Protein AF-A0A2N7BE32-F1 (afdb_monomer_lite)

Foldseek 3Di:
DDDPLVLLVLCQVVLVVLLVVLLVLLLVLCVVVVVCQPCQQNVFWDKDFDRDPHTDIDIDTDDDCCVVVVQKQACVVHFDDLVVQLVSCVSVDLVPDPDQPDDDPPDDDDRSVSSSRVSVVVRVVCVVVRIDRDDRPDDSCVVSVVVSVVSSCVRSVVSSVVVVVVVVVVVVVVVD

Structure (mmCIF, N/CA/C/O backbone):
data_AF-A0A2N7BE32-F1
#
_entry.id   AF-A0A2N7BE32-F1
#
loop_
_atom_site.group_PDB
_atom_site.id
_atom_site.type_symbol
_atom_site.label_atom_id
_atom_site.label_alt_id
_atom_site.label_comp_id
_atom_site.label_asym_id
_atom_site.label_entity_id
_atom_site.label_seq_id
_atom_site.pdbx_PDB_ins_code
_atom_site.Cartn_x
_atom_site.Cartn_y
_atom_site.Cartn_z
_atom_site.occupancy
_atom_site.B_iso_or_equiv
_atom_site.auth_seq_id
_atom_site.auth_comp_id
_atom_site.auth_asym_id
_atom_site.auth_atom_id
_atom_site.pdbx_PDB_model_num
ATOM 1 N N . MET A 1 1 ? 18.224 -6.413 -37.418 1.00 56.12 1 MET A N 1
ATOM 2 C CA . MET A 1 1 ? 17.079 -5.907 -36.622 1.00 56.12 1 MET A CA 1
ATOM 3 C C . MET A 1 1 ? 16.711 -6.933 -35.566 1.00 56.12 1 MET A C 1
ATOM 5 O O . MET A 1 1 ? 16.344 -8.044 -35.929 1.00 56.12 1 MET A O 1
ATOM 9 N N . ALA A 1 2 ? 16.857 -6.585 -34.286 1.00 64.94 2 ALA A N 1
ATOM 10 C CA . ALA A 1 2 ? 16.426 -7.442 -33.183 1.00 64.94 2 ALA A CA 1
ATOM 11 C C . ALA A 1 2 ? 14.900 -7.629 -33.206 1.00 64.94 2 ALA A C 1
ATOM 13 O O . ALA A 1 2 ? 14.166 -6.679 -33.488 1.00 64.94 2 ALA A O 1
ATOM 14 N N . ASP A 1 3 ? 14.440 -8.846 -32.918 1.00 79.94 3 ASP A N 1
ATOM 15 C CA . ASP A 1 3 ? 13.019 -9.166 -32.796 1.00 79.94 3 ASP A CA 1
ATOM 16 C C . ASP A 1 3 ? 12.414 -8.381 -31.610 1.00 79.94 3 ASP A C 1
ATOM 18 O O . ASP A 1 3 ? 12.945 -8.457 -30.494 1.00 79.94 3 ASP A O 1
ATOM 22 N N . PRO A 1 4 ? 11.323 -7.613 -31.813 1.00 77.31 4 PRO A N 1
ATOM 23 C CA . PRO A 1 4 ? 10.617 -6.917 -30.739 1.00 77.31 4 PRO A CA 1
ATOM 24 C C . PRO A 1 4 ? 10.294 -7.806 -29.531 1.00 77.31 4 PRO A C 1
ATOM 26 O O . PRO A 1 4 ? 10.328 -7.322 -28.398 1.00 77.31 4 PRO A O 1
ATOM 29 N N . GLN A 1 5 ? 10.042 -9.103 -29.740 1.00 80.75 5 GLN A N 1
ATOM 30 C CA . GLN A 1 5 ? 9.778 -10.027 -28.636 1.00 80.75 5 GLN A CA 1
ATOM 31 C C . GLN A 1 5 ? 11.006 -10.270 -27.752 1.00 80.75 5 GLN A C 1
ATOM 33 O O . GLN A 1 5 ? 10.869 -10.371 -26.533 1.00 80.75 5 GLN A O 1
ATOM 38 N N . THR A 1 6 ? 12.212 -10.283 -28.323 1.00 83.56 6 THR A N 1
ATOM 39 C CA . THR A 1 6 ? 13.459 -10.418 -27.555 1.00 83.56 6 THR A CA 1
ATOM 40 C C . THR A 1 6 ? 13.679 -9.213 -26.641 1.00 83.56 6 THR A C 1
ATOM 42 O O . THR A 1 6 ? 14.073 -9.370 -25.487 1.00 83.56 6 THR A O 1
ATOM 45 N N . ILE A 1 7 ? 13.359 -8.003 -27.114 1.00 83.62 7 ILE A N 1
ATOM 46 C CA . ILE A 1 7 ? 13.471 -6.782 -26.301 1.00 83.62 7 ILE A CA 1
ATOM 47 C C . ILE A 1 7 ? 12.495 -6.822 -25.121 1.00 83.62 7 ILE A C 1
ATOM 49 O O . ILE A 1 7 ? 12.862 -6.476 -23.998 1.00 83.62 7 ILE A O 1
ATOM 53 N N . ILE A 1 8 ? 11.261 -7.270 -25.356 1.00 85.94 8 ILE A N 1
ATOM 54 C CA . ILE A 1 8 ? 10.246 -7.402 -24.305 1.00 85.94 8 ILE A CA 1
ATOM 55 C C . ILE A 1 8 ? 10.693 -8.407 -23.234 1.00 85.94 8 ILE A C 1
ATOM 57 O O . ILE A 1 8 ? 10.610 -8.101 -22.042 1.00 85.94 8 ILE A O 1
ATOM 61 N N . GLN A 1 9 ? 11.218 -9.565 -23.643 1.00 85.81 9 GLN A N 1
ATOM 62 C CA . GLN A 1 9 ? 11.700 -10.601 -22.722 1.00 85.81 9 GLN A CA 1
ATOM 63 C C . GLN A 1 9 ? 12.865 -10.117 -21.847 1.00 85.81 9 GLN A C 1
ATOM 65 O O . GLN A 1 9 ? 12.895 -10.395 -20.652 1.00 85.81 9 GLN A O 1
ATOM 70 N N . GLU A 1 10 ? 13.789 -9.336 -22.401 1.00 87.00 10 GLU A N 1
ATOM 71 C CA . GLU A 1 10 ? 14.932 -8.772 -21.667 1.00 87.00 10 GLU A CA 1
ATOM 72 C C . GLU A 1 10 ? 14.548 -7.645 -20.693 1.00 87.00 10 GLU A C 1
ATOM 74 O O . GLU A 1 10 ? 15.199 -7.433 -19.665 1.00 87.00 10 GLU A O 1
ATOM 79 N N . LEU A 1 11 ? 13.482 -6.898 -20.993 1.00 89.00 11 LEU A N 1
ATOM 80 C CA . LEU A 1 11 ? 12.982 -5.833 -20.118 1.00 89.00 11 LEU A CA 1
ATOM 81 C C . LEU A 1 11 ? 12.074 -6.361 -18.999 1.00 89.00 11 LEU A C 1
ATOM 83 O O . LEU A 1 11 ? 11.949 -5.705 -17.959 1.00 89.00 11 LEU A O 1
ATOM 87 N N . GLN A 1 12 ? 11.480 -7.543 -19.172 1.00 90.62 12 GLN A N 1
ATOM 88 C CA . GLN A 1 12 ? 10.562 -8.151 -18.210 1.00 90.62 12 GLN A CA 1
ATOM 89 C C . GLN A 1 12 ? 11.157 -8.303 -16.791 1.00 90.62 12 GLN A C 1
ATOM 91 O O . GLN A 1 12 ? 10.507 -7.840 -15.850 1.00 90.62 12 GLN A O 1
ATOM 96 N N . PRO A 1 13 ? 12.391 -8.813 -16.588 1.00 91.50 13 PRO A N 1
ATOM 97 C CA . PRO A 1 13 ? 13.001 -8.894 -15.255 1.00 91.50 13 PRO A CA 1
ATOM 98 C C . PRO A 1 13 ? 13.178 -7.525 -14.588 1.00 91.50 13 PRO A C 1
ATOM 100 O O . PRO A 1 13 ? 13.022 -7.378 -13.376 1.00 91.50 13 PRO A O 1
ATOM 103 N N . SER A 1 14 ? 13.481 -6.490 -15.383 1.00 91.19 14 SER A N 1
ATOM 104 C CA . SER A 1 14 ? 13.615 -5.129 -14.857 1.00 91.19 14 SER A CA 1
ATOM 105 C C . SER A 1 14 ? 12.280 -4.610 -14.337 1.00 91.19 14 SER A C 1
ATOM 107 O O . SER A 1 14 ? 12.252 -4.003 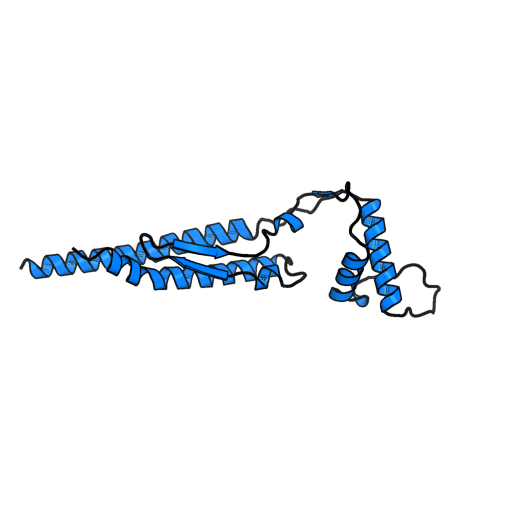-13.264 1.00 91.19 14 SER A O 1
ATOM 109 N N . LEU A 1 15 ? 11.194 -4.852 -15.081 1.00 91.44 15 LEU A N 1
ATOM 110 C CA . LEU A 1 15 ? 9.842 -4.495 -14.664 1.00 91.44 15 LEU A CA 1
ATOM 111 C C . LEU A 1 15 ? 9.418 -5.270 -13.412 1.00 91.44 15 LEU A C 1
ATOM 113 O O . LEU A 1 15 ? 8.883 -4.662 -12.488 1.00 91.44 15 LEU A O 1
ATOM 117 N N . GLU A 1 16 ? 9.699 -6.569 -13.344 1.00 93.38 16 GLU A N 1
ATOM 118 C CA . GLU A 1 16 ? 9.381 -7.393 -12.176 1.00 93.38 16 GLU A CA 1
ATOM 119 C C . GLU A 1 16 ? 10.014 -6.842 -10.894 1.00 93.38 16 GLU A C 1
ATOM 121 O O . GLU A 1 16 ? 9.316 -6.609 -9.905 1.00 93.38 16 GLU A O 1
ATOM 126 N N . GLU A 1 17 ? 11.311 -6.530 -10.926 1.00 93.12 17 GLU A N 1
ATOM 127 C CA . GLU A 1 17 ? 12.004 -5.953 -9.772 1.00 93.12 17 GLU A CA 1
ATOM 128 C C . GLU A 1 17 ? 11.392 -4.603 -9.360 1.00 93.12 17 GLU A C 1
ATOM 130 O O . GLU A 1 17 ? 11.230 -4.324 -8.172 1.00 93.12 17 GLU A O 1
ATOM 135 N N . ILE A 1 18 ? 10.990 -3.770 -10.330 1.00 93.56 18 ILE A N 1
ATOM 136 C CA . ILE A 1 18 ? 10.315 -2.492 -10.060 1.00 93.56 18 ILE A CA 1
ATOM 137 C C . ILE A 1 18 ? 8.976 -2.714 -9.348 1.00 93.56 18 ILE A C 1
ATOM 139 O O . ILE A 1 18 ? 8.667 -1.981 -8.407 1.00 93.56 18 ILE A O 1
ATOM 143 N N . LEU A 1 19 ? 8.171 -3.684 -9.790 1.00 94.00 19 LEU A N 1
ATOM 144 C CA . LEU A 1 19 ? 6.864 -3.977 -9.193 1.00 94.00 19 LEU A CA 1
ATOM 145 C C . LEU A 1 19 ? 7.011 -4.515 -7.766 1.00 94.00 19 LEU A C 1
ATOM 147 O O . LEU A 1 19 ? 6.293 -4.075 -6.864 1.00 94.00 19 LEU A O 1
ATOM 151 N N . GLN A 1 20 ? 7.984 -5.395 -7.528 1.00 94.50 20 GLN A N 1
ATOM 152 C CA . GLN A 1 20 ? 8.294 -5.900 -6.189 1.00 94.50 20 GLN A CA 1
ATOM 153 C C . GLN A 1 20 ? 8.744 -4.769 -5.250 1.00 94.50 20 GLN A C 1
ATOM 155 O O . GLN A 1 20 ? 8.237 -4.631 -4.130 1.00 94.50 20 GLN A O 1
ATOM 160 N N . ASP A 1 21 ? 9.636 -3.900 -5.726 1.00 93.62 21 ASP A N 1
ATOM 161 C CA . ASP A 1 21 ? 10.074 -2.709 -5.000 1.00 93.62 21 ASP A CA 1
ATOM 162 C C . ASP A 1 21 ? 8.919 -1.746 -4.712 1.00 93.62 21 ASP A C 1
ATOM 164 O O . ASP A 1 21 ? 8.852 -1.159 -3.628 1.00 93.62 21 ASP A O 1
ATOM 168 N N . ALA A 1 22 ? 8.003 -1.583 -5.667 1.00 93.56 22 ALA A N 1
ATOM 169 C CA . ALA A 1 22 ? 6.822 -0.748 -5.519 1.00 93.56 22 ALA A CA 1
ATOM 170 C C . ALA A 1 22 ? 5.906 -1.277 -4.417 1.00 93.56 22 ALA A C 1
ATOM 172 O O . ALA A 1 22 ? 5.492 -0.508 -3.552 1.00 93.56 22 ALA A O 1
ATOM 173 N N . ILE A 1 23 ? 5.632 -2.585 -4.406 1.00 93.88 23 ILE A N 1
ATOM 174 C CA . ILE A 1 23 ? 4.842 -3.231 -3.353 1.00 93.88 23 ILE A CA 1
ATOM 175 C C . ILE A 1 23 ? 5.495 -3.015 -1.989 1.00 93.88 23 ILE A C 1
ATOM 177 O O . ILE A 1 23 ? 4.809 -2.643 -1.035 1.00 93.88 23 ILE A O 1
ATOM 181 N N . ARG A 1 24 ? 6.818 -3.183 -1.882 1.00 93.31 24 ARG A N 1
ATOM 182 C CA . ARG A 1 24 ? 7.545 -2.916 -0.635 1.00 93.31 24 ARG A CA 1
ATOM 183 C C . ARG A 1 24 ? 7.389 -1.458 -0.196 1.00 93.31 24 ARG A C 1
ATOM 185 O O . ARG A 1 24 ? 7.015 -1.207 0.948 1.00 93.31 24 ARG A O 1
ATOM 192 N N . ASP A 1 25 ? 7.600 -0.507 -1.106 1.00 91.56 25 ASP A N 1
ATOM 193 C CA . ASP A 1 25 ? 7.450 0.929 -0.837 1.00 91.56 25 ASP A CA 1
ATOM 194 C C . ASP A 1 25 ? 5.999 1.283 -0.426 1.00 91.56 25 ASP A C 1
ATOM 196 O O . ASP A 1 25 ? 5.793 2.114 0.464 1.00 91.56 25 ASP A O 1
ATOM 200 N N . PHE A 1 26 ? 4.981 0.643 -1.017 1.00 89.94 26 PHE A N 1
ATOM 201 C CA . PHE A 1 26 ? 3.577 0.812 -0.626 1.00 89.94 26 PHE A CA 1
ATOM 202 C C . PHE A 1 26 ? 3.299 0.276 0.782 1.00 89.94 26 PHE A C 1
ATOM 204 O O . PHE A 1 26 ? 2.708 0.992 1.595 1.00 89.94 26 PHE A O 1
ATOM 211 N N . LYS A 1 27 ? 3.765 -0.938 1.105 1.00 89.62 27 LYS A N 1
ATOM 212 C CA . LYS A 1 27 ? 3.607 -1.535 2.442 1.00 89.62 27 LYS A CA 1
ATOM 213 C C . LYS A 1 27 ? 4.276 -0.677 3.518 1.00 89.62 27 LYS A C 1
ATOM 215 O O . LYS A 1 27 ? 3.630 -0.330 4.506 1.00 89.62 27 LYS A O 1
ATOM 220 N N . SER A 1 28 ? 5.513 -0.231 3.289 1.00 89.75 28 SER A N 1
ATOM 221 C CA . SER A 1 28 ? 6.222 0.650 4.225 1.00 89.75 28 SER A CA 1
ATOM 222 C C . SER A 1 28 ? 5.536 2.011 4.390 1.00 89.75 28 SER A C 1
ATOM 224 O O . SER A 1 28 ? 5.469 2.541 5.499 1.00 89.75 28 SER A O 1
ATOM 226 N N . ALA A 1 29 ? 4.979 2.584 3.317 1.00 86.44 29 ALA A N 1
ATOM 227 C CA . ALA A 1 29 ? 4.233 3.840 3.399 1.00 86.44 29 ALA A CA 1
ATOM 228 C C . ALA A 1 29 ? 2.932 3.698 4.212 1.00 86.44 29 ALA A C 1
ATOM 230 O O . ALA A 1 29 ? 2.584 4.607 4.970 1.00 86.44 29 ALA A O 1
ATOM 231 N N . LEU A 1 30 ? 2.229 2.567 4.090 1.00 83.12 30 LEU A N 1
ATOM 232 C CA . LEU A 1 30 ? 1.042 2.264 4.896 1.00 83.12 30 LEU A CA 1
ATOM 233 C C . LEU A 1 30 ? 1.381 2.140 6.386 1.00 83.12 30 LEU A C 1
ATOM 235 O O . LEU A 1 30 ? 0.676 2.708 7.226 1.00 83.12 30 LEU A O 1
ATOM 239 N N . GLU A 1 31 ? 2.469 1.442 6.711 1.00 83.81 31 GLU A N 1
ATOM 240 C CA . GLU A 1 31 ? 2.955 1.268 8.083 1.00 83.81 31 GLU A CA 1
ATOM 241 C C . GLU A 1 31 ? 3.378 2.602 8.704 1.00 83.81 31 GLU A C 1
ATOM 243 O O . GLU A 1 31 ? 2.886 2.967 9.773 1.00 83.81 31 GLU A O 1
ATOM 248 N N . ALA A 1 32 ? 4.177 3.401 7.991 1.00 83.38 32 ALA A N 1
ATOM 249 C CA . ALA A 1 32 ? 4.630 4.713 8.457 1.00 83.38 32 ALA A CA 1
ATOM 250 C C . ALA A 1 32 ? 3.475 5.697 8.725 1.00 83.38 32 ALA A C 1
ATOM 252 O O . ALA A 1 32 ? 3.593 6.613 9.541 1.00 83.38 32 ALA A O 1
ATOM 253 N N . LYS A 1 33 ? 2.338 5.528 8.038 1.00 78.06 33 LYS A N 1
ATOM 254 C CA . LYS A 1 33 ? 1.132 6.348 8.232 1.00 78.06 33 LYS A CA 1
ATOM 255 C C . LYS A 1 33 ? 0.163 5.769 9.267 1.00 78.06 33 LYS A C 1
ATOM 257 O O . LYS A 1 33 ? -0.833 6.428 9.574 1.00 78.06 33 LYS A O 1
ATOM 262 N N . GLY A 1 34 ? 0.447 4.589 9.823 1.00 73.19 34 GLY A N 1
ATOM 263 C CA . GLY A 1 34 ? -0.425 3.907 10.780 1.00 73.19 34 GLY A CA 1
ATOM 264 C C . GLY A 1 34 ? -1.753 3.464 10.161 1.00 73.19 34 GLY A C 1
ATOM 265 O O . GLY A 1 34 ? -2.780 3.457 10.836 1.00 73.19 34 GLY A O 1
ATOM 266 N N . LEU A 1 35 ? -1.758 3.144 8.863 1.00 73.19 35 LEU A N 1
ATOM 267 C CA . LEU A 1 35 ? -2.953 2.701 8.133 1.00 73.19 35 LEU A CA 1
ATOM 268 C C . LEU A 1 35 ? -3.166 1.177 8.209 1.00 73.19 35 LEU A C 1
ATOM 270 O O . LEU A 1 35 ? -4.150 0.654 7.681 1.00 73.19 35 LEU A O 1
ATOM 274 N N . VAL A 1 36 ? -2.288 0.469 8.921 1.00 70.81 36 VAL A N 1
ATOM 275 C CA . VAL A 1 36 ? -2.333 -0.982 9.134 1.00 70.81 36 VAL A CA 1
ATOM 276 C C . VAL A 1 36 ? -3.139 -1.287 10.396 1.00 70.81 36 VAL A C 1
ATOM 278 O O . VAL A 1 36 ? -2.589 -1.516 11.464 1.00 70.81 36 VAL A O 1
ATOM 281 N N . LEU A 1 37 ? -4.469 -1.232 10.278 1.00 65.00 37 LEU A N 1
ATOM 282 C CA . LEU A 1 37 ? -5.358 -1.650 11.369 1.00 65.00 37 LEU A CA 1
ATOM 283 C C . LEU A 1 37 ? -5.565 -3.170 11.342 1.00 65.00 37 LEU A C 1
ATOM 285 O O . LEU A 1 37 ? -5.245 -3.853 12.297 1.00 65.00 37 LEU A O 1
ATOM 289 N N . THR A 1 38 ? -6.069 -3.702 10.227 1.00 67.94 38 THR A N 1
ATOM 290 C CA . THR A 1 38 ? -6.437 -5.121 10.081 1.00 67.94 38 THR A CA 1
ATOM 291 C C . THR A 1 38 ? -5.398 -5.958 9.334 1.00 67.94 38 THR A C 1
ATOM 293 O O . THR A 1 38 ? -5.626 -7.142 9.129 1.00 67.94 38 THR A O 1
ATOM 296 N N . GLY A 1 39 ? -4.321 -5.359 8.818 1.00 70.75 39 GLY A N 1
ATOM 297 C CA . GLY A 1 39 ? -3.372 -6.039 7.920 1.00 70.75 39 GLY A CA 1
ATOM 298 C C . GLY A 1 39 ? -3.895 -6.275 6.498 1.00 70.75 39 GLY A C 1
ATOM 299 O O . GLY A 1 39 ? -3.121 -6.137 5.562 1.00 70.75 39 GLY A O 1
ATOM 300 N N . LYS A 1 40 ? -5.209 -6.478 6.311 1.00 74.88 40 LYS A N 1
ATOM 301 C CA . LYS A 1 40 ? -5.844 -6.827 5.020 1.00 74.88 40 LYS A CA 1
ATOM 302 C C . LYS A 1 40 ? -5.317 -6.047 3.810 1.00 74.88 40 LYS A C 1
ATOM 304 O O . LYS A 1 40 ? -4.846 -6.654 2.865 1.00 74.88 40 LYS A O 1
ATOM 309 N N . LEU A 1 41 ? -5.308 -4.712 3.866 1.00 79.62 41 LEU A N 1
ATOM 310 C CA . LEU A 1 41 ? -4.792 -3.892 2.760 1.00 79.62 41 LEU A CA 1
ATOM 311 C C . LEU A 1 41 ? -3.288 -4.091 2.511 1.00 79.62 41 LEU A C 1
ATOM 313 O O . LEU A 1 41 ? -2.842 -4.116 1.375 1.00 79.62 41 LEU A O 1
ATOM 317 N N . ARG A 1 42 ? -2.484 -4.205 3.572 1.00 82.81 42 ARG A N 1
ATOM 318 C CA . ARG A 1 42 ? -1.037 -4.431 3.445 1.00 82.81 42 ARG A CA 1
ATOM 319 C C . ARG A 1 42 ? -0.756 -5.800 2.824 1.00 82.81 42 ARG A C 1
ATOM 321 O O . ARG A 1 42 ? 0.214 -5.954 2.085 1.00 82.81 42 ARG A O 1
ATOM 328 N N . ASP A 1 43 ? -1.590 -6.778 3.137 1.00 85.25 43 ASP A N 1
ATOM 329 C CA . ASP A 1 43 ? -1.383 -8.164 2.741 1.00 85.25 43 ASP A CA 1
ATOM 330 C C . ASP A 1 43 ? -2.076 -8.499 1.404 1.00 85.25 43 ASP A C 1
ATOM 332 O O . ASP A 1 43 ? -1.750 -9.518 0.809 1.00 85.25 43 ASP A O 1
ATOM 336 N N . SER A 1 44 ? -2.939 -7.616 0.879 1.00 86.81 44 SER A N 1
ATOM 337 C CA . SER A 1 44 ? -3.669 -7.813 -0.384 1.00 86.81 44 SER A CA 1
ATOM 338 C C . SER A 1 44 ? -2.945 -7.350 -1.650 1.00 86.81 44 SER A C 1
ATOM 340 O O . SER A 1 44 ? -3.469 -7.540 -2.745 1.00 86.81 44 SER A O 1
ATOM 342 N N . PHE A 1 45 ? -1.757 -6.748 -1.534 1.00 89.88 45 PHE A N 1
ATOM 343 C CA . PHE A 1 45 ? -0.986 -6.347 -2.712 1.00 89.88 45 PHE A CA 1
ATOM 344 C C . PHE A 1 45 ? -0.521 -7.562 -3.508 1.00 89.88 45 PHE A C 1
ATOM 346 O O . PHE A 1 45 ? 0.243 -8.391 -3.008 1.00 89.88 45 PHE A O 1
ATOM 353 N N . THR A 1 46 ? -0.915 -7.591 -4.770 1.00 91.62 46 THR A N 1
ATOM 354 C CA . THR A 1 46 ? -0.508 -8.571 -5.775 1.00 91.62 46 THR A CA 1
ATOM 355 C C . THR A 1 46 ? -0.006 -7.829 -7.008 1.00 91.62 46 THR A C 1
ATOM 357 O O . THR A 1 46 ? -0.301 -6.647 -7.187 1.00 91.62 46 THR A O 1
ATOM 360 N N . TYR A 1 47 ? 0.825 -8.479 -7.819 1.00 94.12 47 TYR A N 1
ATOM 361 C CA . TYR A 1 47 ? 1.255 -7.914 -9.092 1.00 94.12 47 TYR A CA 1
ATOM 362 C C . TYR A 1 47 ? 1.176 -8.952 -10.197 1.00 94.12 47 TYR A C 1
ATOM 364 O O . TYR A 1 47 ? 1.333 -10.151 -9.959 1.00 94.12 47 TYR A O 1
ATOM 372 N N . HIS A 1 48 ? 0.973 -8.451 -11.406 1.00 92.69 48 HIS A N 1
ATOM 373 C CA . HIS A 1 48 ? 0.898 -9.234 -12.624 1.00 92.69 48 HIS A CA 1
ATOM 374 C C . HIS A 1 48 ? 1.735 -8.556 -13.702 1.00 92.69 48 HIS A C 1
ATOM 376 O O . HIS A 1 48 ? 1.822 -7.327 -13.752 1.00 92.69 48 HIS A O 1
ATOM 382 N N . ILE A 1 49 ? 2.359 -9.365 -14.553 1.00 90.81 49 ILE A N 1
ATOM 383 C CA . ILE A 1 49 ? 3.101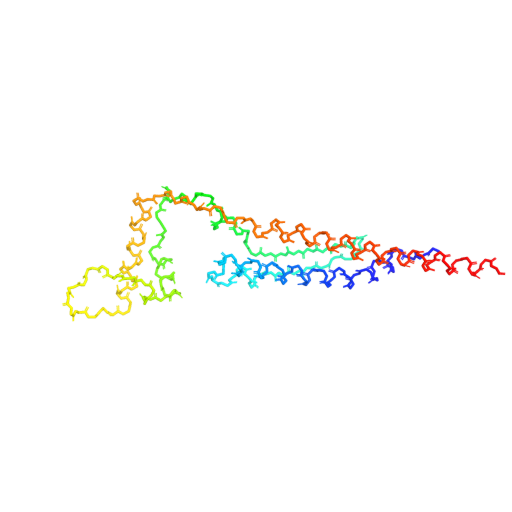 -8.895 -15.719 1.00 90.81 49 ILE A CA 1
ATOM 384 C C . ILE A 1 49 ? 2.455 -9.514 -16.948 1.00 90.81 49 ILE A C 1
ATOM 386 O O . ILE A 1 49 ? 2.259 -10.728 -16.999 1.00 90.81 49 ILE A O 1
ATOM 390 N N . ILE A 1 50 ? 2.128 -8.672 -17.920 1.00 89.75 50 ILE A N 1
ATOM 391 C CA . ILE A 1 50 ? 1.604 -9.073 -19.223 1.00 89.75 50 ILE A CA 1
ATOM 392 C C . ILE A 1 50 ? 2.674 -8.691 -20.246 1.00 89.75 50 ILE A C 1
ATOM 394 O O . ILE A 1 50 ? 3.147 -7.557 -20.239 1.00 89.75 50 ILE A O 1
ATOM 398 N N . SER A 1 51 ? 3.099 -9.639 -21.084 1.00 83.38 51 SER A N 1
ATOM 399 C CA . SER A 1 51 ? 4.206 -9.445 -22.036 1.00 83.38 51 SER A CA 1
ATOM 400 C C . SER A 1 51 ? 3.898 -9.919 -23.463 1.00 83.38 51 SER A C 1
ATOM 402 O O . SER A 1 51 ? 4.813 -10.092 -24.261 1.00 83.38 51 SER A O 1
ATOM 404 N N . GLU A 1 52 ? 2.620 -10.102 -23.816 1.00 79.06 52 GLU A N 1
ATOM 405 C CA . GLU A 1 52 ? 2.218 -10.637 -25.130 1.00 79.06 52 GLU A CA 1
ATOM 406 C C . GLU A 1 52 ? 2.471 -9.657 -26.289 1.00 79.06 52 GLU A C 1
ATOM 408 O O . GLU A 1 52 ? 3.179 -9.981 -27.239 1.00 79.06 52 GLU A O 1
ATOM 413 N N . ALA A 1 53 ? 1.893 -8.453 -26.220 1.00 77.81 53 ALA A N 1
ATOM 414 C CA . ALA A 1 53 ? 2.028 -7.422 -27.260 1.00 77.81 53 ALA A CA 1
ATOM 415 C C . ALA A 1 53 ? 2.750 -6.165 -26.759 1.00 77.81 53 ALA A C 1
ATOM 417 O O . ALA A 1 53 ? 3.425 -5.479 -27.520 1.00 77.81 53 ALA A O 1
ATOM 418 N N . ASN A 1 54 ? 2.609 -5.875 -25.468 1.00 82.88 54 ASN A N 1
ATOM 419 C CA . ASN A 1 54 ? 3.279 -4.795 -24.763 1.00 82.88 54 ASN A CA 1
ATOM 420 C C . ASN A 1 54 ? 3.764 -5.339 -23.426 1.00 82.88 54 ASN A C 1
ATOM 422 O O . ASN A 1 54 ? 3.160 -6.264 -22.885 1.00 82.88 54 ASN A O 1
ATOM 426 N N . LEU A 1 55 ? 4.821 -4.739 -22.887 1.00 87.31 55 LEU A N 1
ATOM 427 C CA . LEU A 1 55 ? 5.259 -5.022 -21.530 1.00 87.31 55 LEU A CA 1
ATOM 428 C C . LEU A 1 55 ? 4.460 -4.150 -20.550 1.00 87.31 55 LEU A C 1
ATOM 430 O O . LEU A 1 55 ? 4.695 -2.945 -20.447 1.00 87.31 55 LEU A O 1
ATOM 434 N N . GLU A 1 56 ? 3.520 -4.764 -19.839 1.00 90.19 56 GLU A N 1
ATOM 435 C CA . GLU A 1 56 ? 2.650 -4.117 -18.857 1.00 90.19 56 GLU A CA 1
ATOM 436 C C . GLU A 1 56 ? 2.834 -4.738 -17.470 1.00 90.19 56 GLU A C 1
ATOM 438 O O . GLU A 1 56 ? 2.978 -5.951 -17.318 1.00 90.19 56 GLU A O 1
ATOM 443 N N . GLY A 1 57 ? 2.842 -3.883 -16.447 1.00 90.25 57 GLY A N 1
ATOM 444 C CA . GLY A 1 57 ? 2.935 -4.279 -15.049 1.00 90.25 57 GLY A CA 1
ATOM 445 C C . GLY A 1 57 ? 1.773 -3.704 -14.257 1.00 90.25 57 GLY A C 1
ATOM 446 O O . GLY A 1 57 ? 1.648 -2.482 -14.151 1.00 90.25 57 GLY A O 1
ATOM 447 N N . THR A 1 58 ? 0.972 -4.580 -13.662 1.00 90.81 58 THR A N 1
ATOM 448 C CA . THR A 1 58 ? -0.223 -4.217 -12.895 1.00 90.81 58 THR A CA 1
ATOM 449 C C . THR A 1 58 ? -0.014 -4.559 -11.429 1.00 90.81 58 THR A C 1
ATOM 451 O O . THR A 1 58 ? 0.579 -5.586 -11.106 1.00 90.81 58 THR A O 1
ATOM 454 N N . ILE A 1 59 ? -0.472 -3.680 -10.535 1.00 90.81 59 ILE A N 1
ATOM 455 C CA . ILE A 1 59 ? -0.493 -3.919 -9.089 1.00 90.81 59 ILE A CA 1
ATOM 456 C C . ILE A 1 59 ? -1.939 -3.822 -8.630 1.00 90.81 59 ILE A C 1
ATOM 458 O O . ILE A 1 59 ? -2.532 -2.742 -8.695 1.00 90.81 59 ILE A O 1
ATOM 462 N N . ASP A 1 60 ? -2.452 -4.927 -8.108 1.00 90.31 60 ASP A N 1
ATOM 463 C CA . ASP A 1 60 ? -3.818 -5.056 -7.622 1.00 90.31 60 ASP A CA 1
ATOM 464 C C . ASP A 1 60 ? -3.843 -5.129 -6.094 1.00 90.31 60 ASP A C 1
ATOM 466 O O . ASP A 1 60 ? -2.932 -5.657 -5.449 1.00 90.31 60 ASP A O 1
ATOM 470 N N . PHE A 1 61 ? -4.884 -4.555 -5.495 1.00 87.81 61 PHE A N 1
ATOM 471 C CA . PHE A 1 61 ? -5.115 -4.572 -4.051 1.00 87.81 61 PHE A CA 1
ATOM 472 C C . PHE A 1 61 ? -6.607 -4.391 -3.746 1.00 87.81 61 PHE A C 1
ATOM 474 O O . PHE A 1 61 ? -7.317 -3.682 -4.456 1.00 87.81 61 PHE A O 1
ATOM 481 N N . GLU A 1 62 ? -7.077 -5.021 -2.667 1.00 77.38 62 GLU A N 1
ATOM 482 C CA . GLU A 1 62 ? -8.513 -5.151 -2.348 1.00 77.38 62 GLU A CA 1
ATOM 483 C C . GLU A 1 62 ? -9.252 -3.828 -2.107 1.00 77.38 62 GLU A C 1
ATOM 485 O O . GLU A 1 62 ? -10.455 -3.754 -2.344 1.00 77.38 62 GLU A O 1
ATOM 490 N N . ASP A 1 63 ? -8.580 -2.795 -1.590 1.00 69.25 63 ASP A N 1
ATOM 491 C CA . ASP A 1 63 ? -9.264 -1.546 -1.255 1.00 69.25 63 ASP A CA 1
ATOM 492 C C . ASP A 1 63 ? -8.358 -0.324 -1.412 1.00 69.25 63 ASP A C 1
ATOM 494 O O . ASP A 1 63 ? -7.272 -0.218 -0.834 1.00 69.25 63 ASP A O 1
ATOM 498 N N . TYR A 1 64 ? -8.835 0.666 -2.161 1.00 64.06 64 TYR A N 1
ATOM 499 C CA . TYR A 1 64 ? -8.210 1.974 -2.166 1.00 64.06 64 TYR A CA 1
ATOM 500 C C . TYR A 1 64 ? -8.537 2.607 -0.825 1.00 64.06 64 TYR A C 1
ATOM 502 O O . TYR A 1 64 ? -9.672 3.010 -0.591 1.00 64.06 64 TYR A O 1
ATOM 510 N N . GLY A 1 65 ? -7.527 2.742 0.043 1.00 55.69 65 GLY A N 1
ATOM 511 C CA . GLY A 1 65 ? -7.631 3.293 1.402 1.00 55.69 65 GLY A CA 1
ATOM 512 C C . GLY A 1 65 ? -8.384 4.632 1.564 1.00 55.69 65 GLY A C 1
ATOM 513 O O . GLY A 1 65 ? -8.526 5.094 2.692 1.00 55.69 65 GLY A O 1
ATOM 514 N N . ARG A 1 66 ? -8.931 5.226 0.488 1.00 51.00 66 ARG A N 1
ATOM 515 C CA . ARG A 1 66 ? -9.991 6.251 0.471 1.00 51.00 66 ARG A CA 1
ATOM 516 C C . ARG A 1 66 ? -11.153 5.982 1.401 1.00 51.00 66 ARG A C 1
ATOM 518 O O . ARG A 1 66 ? -11.597 6.959 1.979 1.00 51.00 66 ARG A O 1
ATOM 525 N N . LEU A 1 67 ? -11.627 4.752 1.606 1.00 48.09 67 LEU A N 1
ATOM 526 C CA . LEU A 1 67 ? -12.714 4.537 2.577 1.00 48.09 67 LEU A CA 1
ATOM 527 C C . LEU A 1 67 ? -12.298 4.955 4.003 1.00 48.09 67 LEU A C 1
ATOM 529 O O . LEU A 1 67 ? -13.106 5.497 4.755 1.00 48.09 67 LEU A O 1
ATOM 533 N N . LYS A 1 68 ? -11.009 4.816 4.349 1.00 47.75 68 LYS A N 1
ATOM 534 C CA . LYS A 1 68 ? -10.420 5.343 5.596 1.00 47.75 68 LYS A CA 1
ATOM 535 C C . LYS A 1 68 ? -9.885 6.779 5.462 1.00 47.75 68 LYS A C 1
ATOM 537 O O . LYS A 1 68 ? -9.763 7.469 6.476 1.00 47.75 68 LYS A O 1
ATOM 542 N N . ASP A 1 69 ? -9.577 7.225 4.247 1.00 41.66 69 ASP A N 1
ATOM 543 C CA . ASP A 1 69 ? -9.064 8.562 3.909 1.00 41.66 69 ASP A CA 1
ATOM 544 C C . ASP A 1 69 ? -10.159 9.558 3.471 1.00 41.66 69 ASP A C 1
ATOM 546 O O . ASP A 1 69 ? -9.843 10.658 3.005 1.00 41.66 69 ASP A O 1
ATOM 550 N N . LEU A 1 70 ? -11.448 9.240 3.646 1.00 44.84 70 LEU A N 1
ATOM 551 C CA . LEU A 1 70 ? -12.510 10.235 3.530 1.00 44.84 70 LEU A CA 1
ATOM 552 C C . LEU A 1 70 ? -12.207 11.369 4.523 1.00 44.84 70 LEU A C 1
ATOM 554 O O . LEU A 1 70 ? -12.168 11.173 5.739 1.00 44.84 70 LEU A O 1
ATOM 558 N N . LYS A 1 71 ? -11.970 12.573 3.981 1.00 45.62 71 LYS A N 1
ATOM 559 C CA . LYS A 1 71 ? -11.679 13.817 4.726 1.00 45.62 71 LYS A CA 1
ATOM 560 C C . LYS A 1 71 ? -12.691 14.061 5.852 1.00 45.62 71 LYS A C 1
ATOM 562 O O . LYS A 1 71 ? -12.340 14.615 6.894 1.00 45.62 71 LYS A O 1
ATOM 567 N N . SER A 1 72 ? -13.911 13.586 5.634 1.00 50.69 72 SER A N 1
ATOM 568 C CA . SER A 1 72 ? -14.991 13.496 6.598 1.00 50.69 72 SER A CA 1
ATOM 569 C C . SER A 1 72 ? -15.626 12.114 6.444 1.00 50.69 72 SER A C 1
ATOM 571 O O . SER A 1 72 ? -16.117 11.792 5.365 1.00 50.69 72 SER A O 1
ATOM 573 N N . ILE A 1 73 ? -15.609 11.296 7.495 1.00 61.25 73 ILE A N 1
ATOM 574 C CA . ILE A 1 73 ? -16.486 10.121 7.553 1.00 61.25 73 ILE A CA 1
ATOM 575 C C . ILE A 1 73 ? -17.830 10.639 8.049 1.00 61.25 73 ILE A C 1
ATOM 577 O O . ILE A 1 73 ? -17.880 11.205 9.142 1.00 61.25 73 ILE A O 1
ATOM 581 N N . TYR A 1 74 ? -18.864 10.493 7.224 1.00 59.03 74 TYR A N 1
ATOM 582 C CA . TYR A 1 74 ? -20.234 10.855 7.563 1.00 59.03 74 TYR A CA 1
ATOM 583 C C . TYR A 1 74 ? -20.969 9.596 8.017 1.00 59.03 74 TYR A C 1
ATOM 585 O O . TYR A 1 74 ? -21.205 8.692 7.221 1.00 59.03 74 TYR A O 1
ATOM 593 N N . TYR A 1 75 ? -21.332 9.543 9.295 1.00 67.94 75 TYR A N 1
ATOM 594 C CA . TYR A 1 75 ? -22.196 8.502 9.864 1.00 67.94 75 TYR A CA 1
ATOM 595 C C . TYR A 1 75 ? -23.685 8.891 9.780 1.00 67.94 75 TYR A C 1
ATOM 597 O O . TYR A 1 75 ? -24.503 8.412 10.560 1.00 67.94 75 TYR A O 1
ATOM 605 N N . GLU A 1 76 ? -24.043 9.787 8.851 1.00 61.66 76 GLU A N 1
ATOM 606 C CA . GLU A 1 76 ? -25.407 10.315 8.688 1.00 61.66 76 GLU A CA 1
ATOM 607 C C . GLU A 1 76 ? -26.420 9.224 8.312 1.00 61.66 76 GLU A C 1
ATOM 609 O O . GLU A 1 76 ? -27.555 9.263 8.773 1.00 61.66 76 GLU A O 1
ATOM 614 N N . ASN A 1 77 ? -25.991 8.199 7.569 1.00 64.50 77 ASN A N 1
ATOM 615 C CA . ASN A 1 77 ? -26.837 7.059 7.188 1.00 64.50 77 ASN A CA 1
ATOM 616 C C . ASN A 1 77 ? -26.921 5.966 8.267 1.00 64.50 77 ASN A C 1
ATOM 618 O O . ASN A 1 77 ? -27.417 4.871 8.007 1.00 64.50 77 ASN A O 1
ATOM 622 N N . GLY A 1 78 ? -26.426 6.252 9.470 1.00 69.31 78 GLY A N 1
ATOM 623 C CA . GLY A 1 78 ? -26.472 5.351 10.609 1.00 69.31 78 GLY A CA 1
ATOM 624 C C . GLY A 1 78 ? -25.096 5.148 11.240 1.00 69.31 78 GLY A C 1
ATOM 625 O O . GLY A 1 78 ? -24.066 5.165 10.554 1.00 69.31 78 GLY A O 1
ATOM 626 N N . PRO A 1 79 ? -25.051 4.954 12.566 1.00 75.81 79 PRO A N 1
ATOM 627 C CA . PRO A 1 79 ? -23.810 4.637 13.240 1.00 75.81 79 PRO A CA 1
ATOM 628 C C . PRO A 1 79 ? -23.283 3.263 12.804 1.00 75.81 79 PRO A C 1
ATOM 630 O O . PRO A 1 79 ? -24.045 2.413 12.341 1.00 75.81 79 PRO A O 1
ATOM 633 N N . PRO A 1 80 ? -21.978 3.013 12.983 1.00 76.81 80 PRO A N 1
ATOM 634 C CA . PRO A 1 80 ? -21.415 1.703 12.705 1.00 76.81 80 PRO A CA 1
ATOM 635 C C . PRO A 1 80 ? -22.056 0.650 13.615 1.00 76.81 80 PRO A C 1
ATOM 637 O O . PRO A 1 80 ? -22.344 0.927 14.783 1.00 76.81 80 PRO A O 1
ATOM 640 N N . ALA A 1 81 ? -22.248 -0.557 13.079 1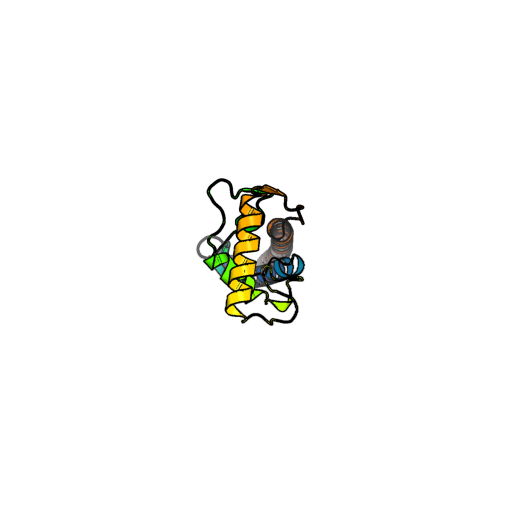.00 82.88 81 ALA A N 1
ATOM 641 C CA . ALA A 1 81 ? -22.769 -1.690 13.833 1.00 82.88 81 ALA A CA 1
ATOM 642 C C . ALA A 1 81 ? -21.921 -1.943 15.093 1.00 82.88 81 ALA A C 1
ATOM 644 O O . ALA A 1 81 ? -20.689 -1.817 15.073 1.00 82.88 81 ALA A O 1
ATOM 645 N N . VAL A 1 82 ? -22.583 -2.277 16.202 1.00 85.81 82 VAL A N 1
ATOM 646 C CA . VAL A 1 82 ? -21.925 -2.450 17.507 1.00 85.81 82 VAL A CA 1
ATOM 647 C C . VAL A 1 82 ? -20.923 -3.599 17.447 1.00 85.81 82 VAL A C 1
ATOM 649 O O . VAL A 1 82 ? -19.855 -3.497 18.040 1.00 85.81 82 VAL A O 1
ATOM 65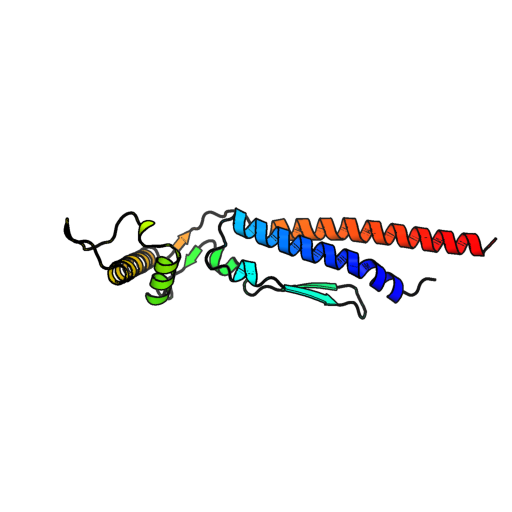2 N N . GLU A 1 83 ? -21.233 -4.646 16.691 1.00 85.31 83 GLU A N 1
ATOM 653 C CA . GLU A 1 83 ? -20.399 -5.826 16.467 1.00 85.31 83 GLU A CA 1
ATOM 654 C C . GLU A 1 83 ? -19.054 -5.429 15.842 1.00 85.31 83 GLU A C 1
ATOM 656 O O . GLU A 1 83 ? -17.998 -5.774 16.363 1.00 85.31 83 GLU A O 1
ATOM 661 N N . VAL A 1 84 ? -19.076 -4.573 14.815 1.00 80.56 84 VAL A N 1
ATOM 662 C CA . VAL A 1 84 ? -17.855 -4.053 14.170 1.00 80.56 84 VAL A CA 1
ATOM 663 C C . VAL A 1 84 ? -17.011 -3.244 15.160 1.00 80.56 84 VAL A C 1
ATOM 665 O O . VAL A 1 84 ? -15.780 -3.285 15.136 1.00 80.56 84 VAL A O 1
ATOM 668 N N . MET A 1 85 ? -17.661 -2.509 16.065 1.00 86.88 85 MET A N 1
ATOM 669 C CA . MET A 1 85 ? -16.960 -1.778 17.119 1.00 86.88 85 MET A CA 1
ATOM 670 C C . MET A 1 85 ? -16.420 -2.698 18.217 1.00 86.88 85 MET A C 1
ATOM 672 O O . MET A 1 85 ? -15.380 -2.392 18.796 1.00 86.88 85 MET A O 1
ATOM 676 N N . GLN A 1 86 ? -17.068 -3.829 18.491 1.00 88.19 86 GLN A N 1
ATOM 677 C CA . GLN A 1 86 ? -16.534 -4.850 19.392 1.00 88.19 86 GLN A CA 1
ATOM 678 C C . GLN A 1 86 ? -15.284 -5.497 18.797 1.00 88.19 86 GLN A C 1
ATOM 680 O O . GLN A 1 86 ? -14.278 -5.591 19.497 1.00 88.19 86 GLN A O 1
ATOM 685 N N . ASP A 1 87 ? -15.301 -5.838 17.507 1.00 86.19 87 ASP A N 1
ATOM 686 C CA . ASP A 1 87 ? -14.130 -6.359 16.793 1.00 86.19 87 ASP A CA 1
ATOM 687 C C . ASP A 1 87 ? -12.959 -5.374 16.848 1.00 86.19 87 ASP A C 1
ATOM 689 O O . ASP A 1 87 ? -11.826 -5.753 17.143 1.00 86.19 87 ASP A O 1
ATOM 693 N N . TYR A 1 88 ? -13.237 -4.083 16.646 1.00 84.94 88 TYR A N 1
ATOM 694 C CA . TYR A 1 88 ? -12.240 -3.022 16.776 1.00 84.94 88 TYR A CA 1
ATOM 695 C C . TYR A 1 88 ? -11.630 -2.948 18.184 1.00 84.94 88 TYR A C 1
ATOM 697 O O . TYR A 1 88 ? -10.412 -2.838 18.329 1.00 84.94 88 TYR A O 1
ATOM 705 N N . VAL A 1 89 ? -12.455 -3.018 19.231 1.00 88.12 89 VAL A N 1
ATOM 706 C CA . VAL A 1 89 ? -11.979 -2.977 20.622 1.00 88.12 89 VAL A CA 1
ATOM 707 C C . VAL A 1 89 ? -11.195 -4.243 20.977 1.00 88.12 89 VAL A C 1
ATOM 709 O O . VAL A 1 89 ? -10.172 -4.140 21.650 1.00 88.12 89 VAL A O 1
ATOM 712 N N . ASN A 1 90 ? -11.623 -5.414 20.499 1.00 88.25 90 ASN A N 1
ATOM 713 C CA . ASN A 1 90 ? -10.905 -6.679 20.675 1.00 88.25 90 ASN A CA 1
ATOM 714 C C . ASN A 1 90 ? -9.523 -6.646 20.016 1.00 88.25 90 ASN A C 1
ATOM 716 O O . ASN A 1 90 ? -8.549 -7.095 20.613 1.00 88.25 90 ASN A O 1
ATOM 720 N N . LEU A 1 91 ? -9.436 -6.078 18.812 1.00 84.19 91 LEU A N 1
ATOM 721 C CA . LEU A 1 91 ? -8.185 -5.944 18.071 1.00 84.19 91 LEU A CA 1
ATOM 722 C C . LEU A 1 91 ? -7.185 -5.014 18.771 1.00 84.19 91 LEU A C 1
ATOM 724 O O . LEU A 1 91 ? -5.988 -5.281 18.774 1.00 84.19 91 LEU A O 1
ATOM 728 N N . ILE A 1 92 ? -7.667 -3.909 19.343 1.00 87.00 92 ILE A N 1
ATOM 729 C CA . ILE A 1 92 ? -6.816 -2.929 20.031 1.00 87.00 92 ILE A CA 1
ATOM 730 C C . ILE A 1 92 ? -6.431 -3.387 21.441 1.00 87.00 92 ILE A C 1
ATOM 732 O O . ILE A 1 92 ? -5.319 -3.107 21.889 1.00 87.00 92 ILE A O 1
ATOM 736 N N . GLY A 1 93 ? -7.353 -4.057 22.132 1.00 89.06 93 GLY A N 1
ATOM 737 C CA . GLY A 1 93 ? -7.246 -4.392 23.546 1.00 89.06 93 GLY A CA 1
ATOM 738 C C . GLY A 1 93 ? -7.933 -3.362 24.448 1.00 89.06 93 GLY A C 1
ATOM 739 O O . GLY A 1 93 ? -7.860 -2.148 24.244 1.00 89.06 93 GLY A O 1
ATOM 740 N N . VAL A 1 94 ? -8.616 -3.856 25.483 1.00 89.62 94 VAL A N 1
ATOM 741 C CA . VAL A 1 94 ? -9.337 -3.032 26.473 1.00 89.62 94 VAL A CA 1
ATOM 742 C C . VAL A 1 94 ? -8.381 -2.133 27.275 1.00 89.62 94 VAL A C 1
ATOM 744 O O . VAL A 1 94 ? -8.770 -1.045 27.691 1.00 89.62 94 VAL A O 1
ATOM 747 N N . ASP A 1 95 ? -7.125 -2.547 27.452 1.00 87.94 95 ASP A N 1
ATOM 748 C CA . ASP A 1 95 ? -6.073 -1.830 28.186 1.00 87.94 95 ASP A CA 1
ATOM 749 C C . ASP A 1 95 ? -5.678 -0.490 27.547 1.00 87.94 95 ASP A C 1
ATOM 751 O O . ASP A 1 95 ? -5.186 0.404 28.233 1.00 87.94 95 ASP A O 1
ATOM 755 N N . LYS A 1 96 ? -5.916 -0.321 26.241 1.00 88.31 96 LYS A N 1
ATOM 756 C CA . LYS A 1 96 ? -5.631 0.932 25.526 1.00 88.31 96 LYS A CA 1
ATOM 757 C C . LYS A 1 96 ? -6.678 2.016 25.760 1.00 88.31 96 LYS A C 1
ATOM 759 O O . LYS A 1 96 ? -6.477 3.158 25.347 1.00 88.31 96 LYS A O 1
ATOM 764 N N . PHE A 1 97 ? -7.790 1.686 26.412 1.00 87.62 97 PHE A N 1
ATOM 765 C CA . PHE A 1 97 ? -8.846 2.636 26.733 1.00 87.62 97 PHE A CA 1
ATOM 766 C C . PHE A 1 97 ? -8.672 3.137 28.167 1.00 87.62 97 PHE A C 1
ATOM 768 O O . PHE A 1 97 ? -8.683 2.362 29.118 1.00 87.62 97 PHE A O 1
ATOM 775 N N . ALA A 1 98 ? -8.561 4.458 28.332 1.00 85.38 98 ALA A N 1
ATOM 776 C CA . ALA A 1 98 ? -8.319 5.081 29.636 1.00 85.38 98 ALA A CA 1
ATOM 777 C C . ALA A 1 98 ? -9.428 4.808 30.670 1.00 85.38 98 ALA A C 1
ATOM 779 O O . ALA A 1 98 ? -9.193 4.886 31.875 1.00 85.38 98 ALA A O 1
ATOM 780 N N . TYR A 1 99 ? -10.651 4.529 30.211 1.00 84.69 99 TYR A N 1
ATOM 781 C CA . TYR A 1 99 ? -11.806 4.342 31.077 1.00 84.69 99 TYR A CA 1
ATOM 782 C C . TYR A 1 99 ? -12.861 3.436 30.436 1.00 84.69 99 TYR A C 1
ATOM 784 O O . TYR A 1 99 ? -13.179 3.574 29.255 1.00 84.69 99 TYR A O 1
ATOM 792 N N . VAL A 1 100 ? -13.458 2.557 31.250 1.00 85.19 100 VAL A N 1
ATOM 793 C CA . VAL A 1 100 ? -14.619 1.744 30.870 1.00 85.19 100 VAL A CA 1
ATOM 794 C C . VAL A 1 100 ? -15.855 2.251 31.622 1.00 85.19 100 VAL A C 1
ATOM 796 O O . VAL A 1 100 ? -15.890 2.177 32.855 1.00 85.19 100 VAL A O 1
ATOM 799 N N . PRO A 1 101 ? -16.893 2.739 30.924 1.00 78.88 101 PRO A N 1
ATOM 800 C CA . PRO A 1 101 ? -18.052 3.339 31.573 1.00 78.88 101 PRO A CA 1
ATOM 801 C C . PRO A 1 101 ? -18.885 2.351 32.397 1.00 78.88 101 PRO A C 1
ATOM 803 O O . PRO A 1 101 ? -18.983 1.157 32.106 1.00 78.88 101 PRO A O 1
ATOM 806 N N . GLY A 1 102 ? -19.538 2.876 33.439 1.00 77.12 102 GLY A N 1
ATOM 807 C CA . GLY A 1 102 ? -20.604 2.182 34.168 1.00 77.12 102 GLY A CA 1
ATOM 808 C C . GLY A 1 102 ? -20.151 1.158 35.213 1.00 77.12 102 GLY A C 1
ATOM 809 O O . GLY A 1 102 ? -20.948 0.293 35.593 1.00 77.12 102 GLY A O 1
ATOM 810 N N . TYR A 1 103 ? -18.893 1.197 35.658 1.00 79.25 103 TYR A N 1
ATOM 811 C CA . TYR A 1 103 ? -18.414 0.387 36.783 1.00 79.25 103 TYR A CA 1
ATOM 812 C C . TYR A 1 103 ? -18.306 1.234 38.053 1.00 79.25 103 TYR A C 1
ATOM 814 O O . TYR A 1 103 ? -17.745 2.328 38.043 1.00 79.25 103 TYR A O 1
ATOM 822 N N . LYS A 1 104 ? -18.870 0.727 39.157 1.00 73.69 104 LYS A N 1
ATOM 823 C CA . LYS A 1 104 ? -18.662 1.297 40.497 1.00 73.69 104 LYS A CA 1
ATOM 824 C C . LYS A 1 104 ? -17.210 1.035 40.923 1.00 73.69 104 LYS A C 1
ATOM 826 O O . LYS A 1 104 ? -16.661 -0.010 40.564 1.00 73.69 104 LYS A O 1
ATOM 831 N N . LYS A 1 105 ? -16.604 1.952 41.693 1.00 71.12 105 LYS A N 1
ATOM 832 C CA . LYS A 1 105 ? -15.245 1.775 42.247 1.00 71.12 105 LYS A CA 1
ATOM 833 C C . LYS A 1 105 ? -15.106 0.381 42.883 1.00 71.12 105 LYS A C 1
ATOM 835 O O . LYS A 1 105 ? -15.982 -0.036 43.636 1.00 71.12 105 LYS A O 1
ATOM 840 N N . GLY A 1 106 ? -14.023 -0.325 42.554 1.00 69.62 106 GLY A N 1
ATOM 841 C CA . GLY A 1 106 ? -13.675 -1.627 43.137 1.00 69.62 106 GLY A CA 1
ATOM 842 C C . GLY A 1 106 ? -14.243 -2.870 42.439 1.00 69.62 106 GLY A C 1
ATOM 843 O O . GLY A 1 106 ? -13.917 -3.974 42.857 1.00 69.62 106 GLY A O 1
ATOM 844 N N . LYS A 1 107 ? -15.056 -2.744 41.377 1.00 69.88 107 LYS A N 1
ATOM 845 C CA . LYS A 1 107 ? -15.499 -3.907 40.582 1.00 69.88 107 LYS A CA 1
ATOM 846 C C . LYS A 1 107 ? -14.738 -3.993 39.266 1.00 69.88 107 LYS A C 1
ATOM 848 O O . LYS A 1 107 ? -14.922 -3.140 38.400 1.00 69.88 107 LYS A O 1
ATOM 853 N N . MET A 1 108 ? -13.928 -5.040 39.112 1.00 66.69 108 MET A N 1
ATOM 854 C CA . MET A 1 108 ? -13.221 -5.300 37.863 1.00 66.69 108 MET A CA 1
ATOM 855 C C . MET A 1 108 ? -14.189 -5.930 36.846 1.00 66.69 108 MET A C 1
ATOM 857 O O . MET A 1 108 ? -14.879 -6.901 37.167 1.00 66.69 108 MET A O 1
ATOM 861 N N . PRO A 1 109 ? -14.323 -5.352 35.647 1.00 75.38 109 PRO A N 1
ATOM 862 C CA . PRO A 1 109 ? -15.206 -5.877 34.619 1.00 75.38 109 PRO A CA 1
ATOM 863 C C . PRO A 1 109 ? -14.681 -7.182 34.018 1.00 75.38 109 PRO A C 1
ATOM 865 O O . PRO A 1 109 ? -13.475 -7.361 33.879 1.00 75.38 109 PRO A O 1
ATOM 868 N N . THR A 1 110 ? -15.585 -8.058 33.571 1.00 85.00 110 THR A N 1
ATOM 869 C CA . THR A 1 110 ? -15.201 -9.110 32.622 1.00 85.00 110 THR A CA 1
ATOM 870 C C . THR A 1 110 ? -14.813 -8.473 31.291 1.00 85.00 110 THR A C 1
ATOM 872 O O . THR A 1 110 ? -15.433 -7.489 30.871 1.00 85.00 110 THR A O 1
ATOM 875 N N . VAL A 1 111 ? -13.817 -9.049 30.614 1.00 85.69 111 VAL A N 1
ATOM 876 C CA . VAL A 1 111 ? -13.271 -8.521 29.351 1.00 85.69 111 VAL A CA 1
ATOM 877 C C . VAL A 1 111 ? -14.384 -8.307 28.325 1.00 85.69 111 VAL A C 1
ATOM 879 O O . VAL A 1 111 ? -14.561 -7.189 27.853 1.00 85.69 111 VAL A O 1
ATOM 882 N N . ASN A 1 112 ? -15.237 -9.310 28.098 1.00 87.88 112 ASN A N 1
ATOM 883 C CA . ASN A 1 112 ? -16.345 -9.211 27.137 1.00 87.88 112 ASN A CA 1
ATOM 884 C C . ASN A 1 112 ? -17.310 -8.059 27.457 1.00 87.88 112 ASN A C 1
ATOM 886 O O . ASN A 1 112 ? -17.749 -7.337 26.567 1.00 87.88 112 ASN A O 1
ATOM 890 N N . ARG A 1 113 ? -17.618 -7.830 28.741 1.00 88.50 113 ARG A N 1
ATOM 891 C CA . ARG A 1 113 ? -18.532 -6.751 29.137 1.00 88.50 113 ARG A CA 1
ATOM 892 C C . ARG A 1 113 ? -17.882 -5.375 28.999 1.00 88.50 113 ARG A C 1
ATOM 894 O O . ARG A 1 113 ? -18.576 -4.411 28.675 1.00 88.50 113 ARG A O 1
ATOM 901 N N . ALA A 1 114 ? -16.572 -5.281 29.224 1.00 88.62 114 ALA A N 1
ATOM 902 C CA . ALA A 1 114 ? -15.809 -4.068 28.960 1.00 88.62 114 ALA A CA 1
ATOM 903 C C . ALA A 1 114 ? -15.772 -3.754 27.458 1.00 88.62 114 ALA A C 1
ATOM 905 O O . ALA A 1 114 ? -16.081 -2.626 27.080 1.00 88.62 114 ALA A O 1
ATOM 906 N N . VAL A 1 115 ? -15.505 -4.760 26.618 1.00 91.69 115 VAL A N 1
ATOM 907 C CA . VAL A 1 115 ? -15.500 -4.651 25.150 1.00 91.69 115 VAL A CA 1
ATOM 908 C C . VAL A 1 115 ? -16.829 -4.100 24.647 1.00 91.69 115 VAL A C 1
ATOM 910 O O . VAL A 1 115 ? -16.853 -3.056 23.998 1.00 91.69 115 VAL A O 1
ATOM 913 N N . SER A 1 116 ? -17.951 -4.726 25.021 1.00 90.81 116 SER A N 1
ATOM 914 C CA . SER A 1 116 ? -19.276 -4.268 24.591 1.00 90.81 116 SER A CA 1
ATOM 915 C C . SER A 1 116 ? -19.580 -2.840 25.043 1.00 90.81 116 SER A C 1
ATOM 917 O O . SER A 1 116 ? -20.182 -2.075 24.296 1.00 90.81 116 SER A O 1
ATOM 919 N N . ARG A 1 117 ? -19.164 -2.444 26.251 1.00 89.81 117 ARG A N 1
ATOM 920 C CA . ARG A 1 117 ? -19.411 -1.089 26.767 1.00 89.81 117 ARG A CA 1
ATOM 921 C C . ARG A 1 117 ? -18.577 -0.025 26.074 1.00 89.81 117 ARG A C 1
ATOM 923 O O . ARG A 1 117 ? -19.097 1.052 25.794 1.00 89.81 117 ARG A O 1
ATOM 930 N N . ILE A 1 118 ? -17.311 -0.319 25.796 1.00 90.62 118 ILE A N 1
ATOM 931 C CA . ILE A 1 118 ? -16.453 0.570 25.013 1.00 90.62 118 ILE A CA 1
ATOM 932 C C . ILE A 1 118 ? -17.022 0.702 23.599 1.00 90.62 118 ILE A C 1
ATOM 934 O O . ILE A 1 118 ? -17.183 1.823 23.125 1.00 90.62 118 ILE A O 1
ATOM 938 N N . ALA A 1 119 ? -17.402 -0.413 22.966 1.00 90.19 119 ALA A N 1
ATOM 939 C CA . ALA A 1 119 ? -18.007 -0.418 21.637 1.00 90.19 119 ALA A CA 1
ATOM 940 C C . ALA A 1 119 ? -19.267 0.459 21.583 1.00 90.19 119 ALA A C 1
ATOM 942 O O . ALA A 1 119 ? -19.354 1.353 20.746 1.00 90.19 119 ALA A O 1
ATOM 943 N N . TRP A 1 120 ? -20.191 0.296 22.536 1.00 90.31 120 TRP A N 1
ATOM 944 C CA . TRP A 1 120 ? -21.360 1.171 22.660 1.00 90.31 120 TRP A CA 1
ATOM 945 C C . TRP A 1 120 ? -20.980 2.640 22.864 1.00 90.31 120 TRP A C 1
ATOM 947 O O . TRP A 1 120 ? -21.563 3.514 22.228 1.00 90.31 120 TRP A O 1
ATOM 957 N N . GLY A 1 121 ? -19.985 2.932 23.703 1.00 88.62 121 GLY A N 1
ATOM 958 C CA . GLY A 1 121 ? -19.485 4.295 23.894 1.00 88.62 121 GLY A CA 1
ATOM 959 C C . GLY A 1 121 ? -18.955 4.923 22.600 1.00 88.62 121 GLY A C 1
ATOM 960 O O . GLY A 1 121 ? -19.245 6.086 22.319 1.00 88.62 121 GLY A O 1
ATOM 961 N N . LEU A 1 122 ? -18.234 4.148 21.783 1.00 86.94 122 LEU A N 1
ATOM 962 C CA . LEU A 1 122 ? -17.754 4.576 20.467 1.00 86.94 122 LEU A CA 1
ATOM 963 C C . LEU A 1 122 ? -18.920 4.834 19.508 1.00 86.94 122 LEU A C 1
ATOM 965 O O . LEU A 1 122 ? -18.958 5.889 18.880 1.00 86.94 122 LEU A O 1
ATOM 969 N N . VAL A 1 123 ? -19.888 3.917 19.438 1.00 86.94 123 VAL A N 1
ATOM 970 C CA . VAL A 1 123 ? -21.106 4.057 18.625 1.00 86.94 123 VAL A CA 1
ATOM 971 C C . VAL A 1 123 ? -21.860 5.333 19.001 1.00 86.94 123 VAL A C 1
ATOM 973 O O . VAL A 1 123 ? -22.100 6.171 18.136 1.00 86.94 123 VAL A O 1
ATOM 976 N N . PHE A 1 124 ? -22.150 5.553 20.286 1.00 86.88 124 PHE A N 1
ATOM 977 C CA . PHE A 1 124 ? -22.842 6.761 20.748 1.00 86.88 124 PHE A CA 1
ATOM 978 C C . PHE A 1 124 ? -22.059 8.043 20.468 1.00 86.88 124 PHE A C 1
ATOM 980 O O . PHE A 1 124 ? -22.653 9.054 20.094 1.00 86.88 124 PHE A O 1
ATOM 987 N N . ASN A 1 125 ? -20.731 8.016 20.605 1.00 84.38 125 ASN A N 1
ATOM 988 C CA . ASN A 1 125 ? -19.905 9.156 20.227 1.00 84.38 125 ASN A CA 1
ATOM 989 C C . ASN A 1 125 ? -20.031 9.463 18.724 1.00 84.38 125 ASN A C 1
ATOM 991 O O . ASN A 1 125 ? -20.141 10.630 18.369 1.00 84.38 125 ASN A O 1
ATOM 995 N N . ARG A 1 126 ? -20.097 8.444 17.855 1.00 81.38 126 ARG A N 1
ATOM 996 C CA . ARG A 1 126 ? -20.300 8.624 16.405 1.00 81.38 126 ARG A CA 1
ATOM 997 C C . ARG A 1 126 ? -21.710 9.061 16.024 1.00 81.38 126 ARG A C 1
ATOM 999 O O . ARG A 1 126 ? -21.845 9.789 15.054 1.00 81.38 126 ARG A O 1
ATOM 1006 N N . ILE A 1 127 ? -22.734 8.682 16.788 1.00 81.38 127 ILE A N 1
ATOM 1007 C CA . ILE A 1 127 ? -24.088 9.241 16.623 1.00 81.38 127 ILE A CA 1
ATOM 1008 C C . ILE A 1 127 ? -24.075 10.739 16.944 1.00 81.38 127 ILE A C 1
ATOM 1010 O O . ILE A 1 127 ? -24.649 11.541 16.216 1.00 81.38 127 ILE A O 1
ATOM 1014 N N . LYS A 1 128 ? -23.422 11.116 18.049 1.00 82.88 128 LYS A N 1
ATOM 1015 C CA . LYS A 1 128 ? -23.388 12.501 18.530 1.00 82.88 128 LYS A CA 1
ATOM 1016 C C . LYS A 1 128 ? -22.513 13.406 17.660 1.00 82.88 128 LYS A C 1
ATOM 1018 O O . LYS A 1 128 ? -22.838 14.573 17.470 1.00 82.88 128 LYS A O 1
ATOM 1023 N N . GLU A 1 129 ? -21.414 12.869 17.144 1.00 78.31 129 GLU A N 1
ATOM 1024 C CA . GLU A 1 129 ? -20.478 13.551 16.251 1.00 78.31 129 GLU A CA 1
ATOM 1025 C C . GLU A 1 129 ? -20.379 12.776 14.924 1.00 78.31 129 GLU A C 1
ATOM 1027 O O . GLU A 1 129 ? -19.395 12.066 14.682 1.00 78.31 129 GLU A O 1
ATOM 1032 N N . PRO A 1 130 ? -21.399 12.896 14.050 1.00 68.88 130 PRO A N 1
ATOM 1033 C CA . PRO A 1 130 ? -21.507 12.098 12.830 1.00 68.88 130 PRO A CA 1
ATOM 1034 C C . PRO A 1 130 ? -20.482 12.485 11.766 1.00 68.88 130 PRO A C 1
ATOM 1036 O O . PRO A 1 130 ? -20.249 11.706 10.849 1.00 68.88 130 PRO A O 1
ATOM 1039 N N . SER A 1 131 ? -19.843 13.652 11.887 1.00 66.25 131 SER A N 1
ATOM 1040 C CA . SER A 1 131 ? -18.784 14.096 10.983 1.00 66.25 131 SER A CA 1
ATOM 1041 C C . SER A 1 131 ? -17.458 14.227 11.728 1.00 66.25 131 SER A C 1
ATOM 1043 O O . SER A 1 131 ? -17.203 15.225 12.407 1.00 66.25 131 SER A O 1
ATOM 1045 N N . VAL A 1 132 ? -16.568 13.250 11.566 1.00 67.25 132 VAL A N 1
ATOM 1046 C CA . VAL A 1 132 ? -15.197 13.356 12.084 1.00 67.25 132 VAL A CA 1
ATOM 1047 C C . VAL A 1 132 ? -14.292 13.845 10.958 1.00 67.25 132 VAL A C 1
ATOM 1049 O O . VAL A 1 132 ? -13.983 13.096 10.030 1.00 67.25 132 VAL A O 1
ATOM 1052 N N . LYS A 1 133 ? -13.850 15.107 11.041 1.00 61.22 133 LYS A N 1
ATOM 1053 C CA . LYS A 1 133 ? -12.843 15.659 10.123 1.00 61.22 133 LYS A CA 1
ATOM 1054 C C . LYS A 1 133 ?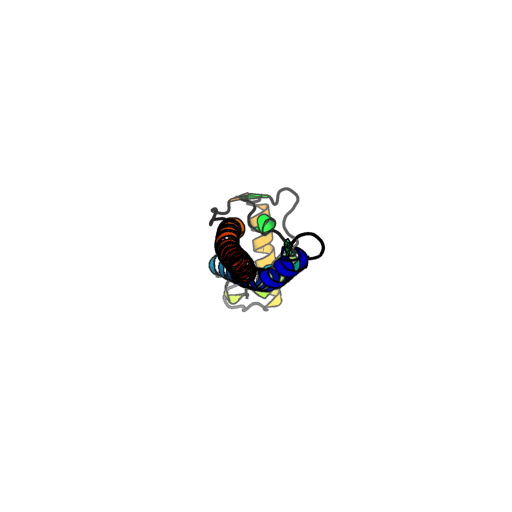 -11.483 15.043 10.446 1.00 61.22 133 LYS A C 1
ATOM 1056 O O . LYS A 1 133 ? -10.870 15.378 11.462 1.00 61.22 133 LYS A O 1
ATOM 1061 N N . ARG A 1 134 ? -10.976 14.156 9.588 1.00 61.12 134 ARG A N 1
ATOM 1062 C CA . ARG A 1 134 ? -9.599 13.660 9.719 1.00 61.12 134 ARG A CA 1
ATOM 1063 C C . ARG A 1 134 ? -8.634 14.734 9.226 1.00 61.12 134 ARG A C 1
ATOM 1065 O O . ARG A 1 134 ? -8.779 15.258 8.123 1.00 61.12 134 ARG A O 1
ATOM 1072 N N . LYS A 1 135 ? -7.613 15.054 10.032 1.00 59.44 135 LYS A N 1
ATOM 1073 C CA . LYS A 1 135 ? -6.477 15.855 9.552 1.00 59.44 135 LYS A CA 1
ATOM 1074 C C . LYS A 1 135 ? -5.801 15.068 8.429 1.00 59.44 135 LYS A C 1
ATOM 1076 O O . LYS A 1 135 ? -5.357 13.944 8.656 1.00 59.44 135 LYS A O 1
ATOM 1081 N N . PHE A 1 136 ? -5.758 15.643 7.230 1.00 62.59 136 PHE A N 1
ATOM 1082 C CA . PHE A 1 136 ? -5.087 15.049 6.077 1.00 62.59 136 PHE A CA 1
ATOM 1083 C C . PHE A 1 136 ? -3.612 14.797 6.417 1.00 62.59 136 PHE A C 1
ATOM 1085 O O . PHE A 1 136 ? -2.885 15.735 6.735 1.00 62.59 136 PHE A O 1
ATOM 1092 N N . LYS A 1 137 ? -3.169 13.535 6.377 1.00 59.72 137 LYS A N 1
ATOM 1093 C CA . LYS A 1 137 ? -1.779 13.139 6.677 1.00 59.72 137 LYS A CA 1
ATOM 1094 C C . LYS A 1 137 ? -0.930 12.907 5.415 1.00 59.72 137 LYS A C 1
ATOM 1096 O O . LYS A 1 137 ? 0.151 12.319 5.510 1.00 59.72 137 LYS A O 1
ATOM 1101 N N . GLY A 1 138 ? -1.380 13.384 4.252 1.00 63.69 138 GLY A N 1
ATOM 1102 C CA . GLY A 1 138 ? -0.764 13.092 2.952 1.00 63.69 138 GLY A CA 1
ATOM 1103 C C . GLY A 1 138 ? -1.292 11.796 2.331 1.00 63.69 138 GLY A C 1
ATOM 1104 O O . GLY A 1 138 ? -1.822 10.939 3.032 1.00 63.69 138 GLY A O 1
ATOM 1105 N N . THR A 1 139 ? -1.142 11.645 1.015 1.00 72.25 139 THR A N 1
ATOM 1106 C CA . THR A 1 139 ? -1.560 10.450 0.266 1.00 72.25 139 THR A CA 1
ATOM 1107 C C . THR A 1 139 ? -0.408 9.446 0.193 1.00 72.25 139 THR A C 1
ATOM 1109 O O . THR A 1 139 ? 0.587 9.689 -0.486 1.00 72.25 139 THR A O 1
ATOM 1112 N N . TRP A 1 140 ? -0.529 8.306 0.885 1.00 78.88 140 TRP A N 1
ATOM 1113 C CA . TRP A 1 140 ? 0.467 7.222 0.803 1.00 78.88 140 TRP A CA 1
ATOM 1114 C C . TRP A 1 140 ? 0.602 6.716 -0.641 1.00 78.88 140 TRP A C 1
ATOM 1116 O O . TRP A 1 140 ? 1.710 6.553 -1.142 1.00 78.88 140 TRP A O 1
ATOM 1126 N N . TYR A 1 141 ? -0.532 6.571 -1.334 1.00 81.44 141 TYR A N 1
ATOM 1127 C CA . TYR A 1 141 ? -0.583 6.030 -2.685 1.00 81.44 141 TYR A CA 1
ATOM 1128 C C . TYR A 1 141 ? 0.065 6.957 -3.712 1.00 81.44 141 TYR A C 1
ATOM 1130 O O . TYR A 1 141 ? 0.959 6.521 -4.424 1.00 81.44 141 TYR A O 1
ATOM 1138 N N . ASN A 1 142 ? -0.325 8.238 -3.787 1.00 81.56 142 ASN A N 1
ATOM 1139 C CA . ASN A 1 142 ? 0.189 9.116 -4.847 1.00 81.56 142 ASN A CA 1
ATOM 1140 C C . ASN A 1 142 ? 1.700 9.327 -4.736 1.00 81.56 142 ASN A C 1
ATOM 1142 O O . ASN A 1 142 ? 2.385 9.300 -5.753 1.00 81.56 142 ASN A O 1
ATOM 1146 N N . MET A 1 143 ? 2.223 9.521 -3.520 1.00 82.38 143 MET A N 1
ATOM 1147 C CA . MET A 1 143 ? 3.663 9.715 -3.329 1.00 82.38 143 MET A CA 1
ATOM 1148 C C . MET A 1 143 ? 4.447 8.466 -3.739 1.00 82.38 143 MET A C 1
ATOM 1150 O O . MET A 1 143 ? 5.396 8.569 -4.516 1.00 82.38 143 MET A O 1
ATOM 1154 N N . SER A 1 144 ? 4.023 7.287 -3.273 1.00 85.75 144 SER A N 1
ATOM 1155 C CA . SER A 1 144 ? 4.677 6.026 -3.630 1.00 85.75 144 SER A CA 1
ATOM 1156 C C . SER A 1 144 ? 4.506 5.697 -5.115 1.00 85.75 144 SER A C 1
ATOM 1158 O O . SER A 1 144 ? 5.484 5.344 -5.762 1.00 85.75 144 SER A O 1
ATOM 1160 N N . LYS A 1 145 ? 3.324 5.928 -5.701 1.00 87.31 145 LYS A N 1
ATOM 1161 C CA . LYS A 1 145 ? 3.054 5.751 -7.136 1.00 87.31 145 LYS A CA 1
ATOM 1162 C C . LYS A 1 145 ? 3.997 6.596 -7.986 1.00 87.31 145 LYS A C 1
ATOM 1164 O O . LYS A 1 145 ? 4.636 6.064 -8.885 1.00 87.31 145 LYS A O 1
ATOM 1169 N N . VAL A 1 146 ? 4.091 7.900 -7.717 1.00 88.38 146 VAL A N 1
ATOM 1170 C CA . VAL A 1 146 ? 4.959 8.802 -8.492 1.00 88.38 146 VAL A CA 1
ATOM 1171 C C . VAL A 1 146 ? 6.417 8.364 -8.377 1.00 88.38 146 VAL A C 1
ATOM 1173 O O . VAL A 1 146 ? 7.113 8.287 -9.384 1.00 88.38 146 VAL A O 1
ATOM 1176 N N . LYS A 1 147 ? 6.869 8.000 -7.171 1.00 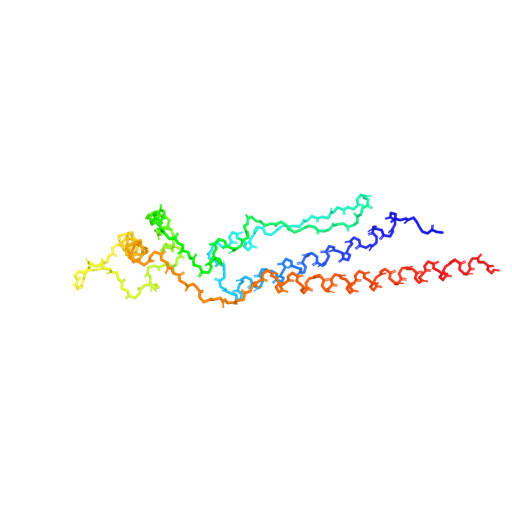89.56 147 LYS A N 1
ATOM 1177 C CA . LYS A 1 147 ? 8.221 7.475 -6.948 1.00 89.56 147 LYS A CA 1
ATOM 1178 C C . LYS A 1 147 ? 8.476 6.192 -7.749 1.00 89.56 147 LYS A C 1
ATOM 1180 O O . LYS A 1 147 ? 9.532 6.074 -8.367 1.00 89.56 147 LYS A O 1
ATOM 1185 N N . THR A 1 148 ? 7.522 5.263 -7.763 1.00 91.00 148 THR A N 1
ATOM 1186 C CA . THR A 1 148 ? 7.592 4.021 -8.543 1.00 91.00 148 THR A CA 1
ATOM 1187 C C . THR A 1 148 ? 7.673 4.302 -10.036 1.00 91.00 148 THR A C 1
ATOM 1189 O O . THR A 1 148 ? 8.562 3.772 -10.692 1.00 91.00 148 THR A O 1
ATOM 1192 N N . VAL A 1 149 ? 6.812 5.175 -10.569 1.00 90.06 149 VAL A N 1
ATOM 1193 C CA . VAL A 1 149 ? 6.835 5.549 -11.992 1.00 90.06 149 VAL A CA 1
ATOM 1194 C C . VAL A 1 149 ? 8.190 6.149 -12.364 1.00 90.06 149 VAL A C 1
ATOM 1196 O O . VAL A 1 149 ? 8.813 5.694 -13.315 1.00 90.06 149 VAL A O 1
ATOM 1199 N N . SER A 1 150 ? 8.711 7.088 -11.570 1.00 91.12 150 SER A N 1
ATOM 1200 C CA . SER A 1 150 ? 10.027 7.688 -11.826 1.00 91.12 150 SER A CA 1
ATOM 1201 C C . SER A 1 150 ? 11.165 6.662 -11.800 1.00 91.12 150 SER A C 1
ATOM 1203 O O . SER A 1 150 ? 12.066 6.716 -12.640 1.00 91.12 150 SER A O 1
ATOM 1205 N N . LYS A 1 151 ? 11.135 5.707 -10.858 1.00 90.50 151 LYS A N 1
ATOM 1206 C CA . LYS A 1 151 ? 12.089 4.586 -10.820 1.00 90.50 151 LYS A CA 1
ATOM 1207 C C . LYS A 1 151 ? 11.972 3.721 -12.077 1.00 90.50 151 LYS A C 1
ATOM 1209 O O . LYS A 1 151 ? 12.997 3.383 -12.667 1.00 90.50 151 LYS A O 1
ATOM 1214 N N . ALA A 1 152 ? 10.744 3.413 -12.493 1.00 90.19 152 ALA A N 1
ATOM 1215 C CA . ALA A 1 152 ? 10.463 2.588 -13.657 1.00 90.19 152 ALA A CA 1
ATOM 1216 C C . ALA A 1 152 ? 11.005 3.222 -14.937 1.00 90.19 152 ALA A C 1
ATOM 1218 O O . ALA A 1 152 ? 11.815 2.612 -15.630 1.00 90.19 152 ALA A O 1
ATOM 1219 N N . THR A 1 153 ? 10.645 4.484 -15.192 1.00 90.50 153 THR A N 1
ATOM 1220 C CA . THR A 1 153 ? 11.111 5.242 -16.357 1.00 90.50 153 THR A CA 1
ATOM 1221 C C . THR A 1 153 ? 12.635 5.299 -16.409 1.00 90.50 153 THR A C 1
ATOM 1223 O O . THR A 1 153 ? 13.222 5.067 -17.463 1.00 90.50 153 THR A O 1
ATOM 1226 N N . LYS A 1 154 ? 13.297 5.545 -15.271 1.00 91.56 154 LYS A N 1
ATOM 1227 C CA . LYS A 1 154 ? 14.762 5.612 -15.215 1.00 91.56 154 LYS A CA 1
ATOM 1228 C C . LYS A 1 154 ? 15.411 4.264 -15.532 1.00 91.56 154 LYS A C 1
ATOM 1230 O O . LYS A 1 154 ? 16.338 4.206 -16.341 1.00 91.56 154 LYS A O 1
ATOM 1235 N N . LYS A 1 155 ? 14.954 3.192 -14.882 1.00 89.94 155 LYS A N 1
ATOM 1236 C CA . LYS A 1 155 ? 15.575 1.867 -14.980 1.00 89.94 155 LYS A CA 1
ATOM 1237 C C . LYS A 1 155 ? 15.312 1.210 -16.334 1.00 89.94 155 LYS A C 1
ATOM 1239 O O . LYS A 1 155 ? 16.266 0.788 -16.983 1.00 89.94 155 LYS A O 1
ATOM 1244 N N . ILE A 1 156 ? 14.059 1.209 -16.792 1.00 89.94 156 ILE A N 1
ATOM 1245 C CA . ILE A 1 156 ? 13.685 0.688 -18.115 1.00 89.94 156 ILE A CA 1
ATOM 1246 C C . ILE A 1 156 ? 14.359 1.517 -19.209 1.00 89.94 156 ILE A C 1
ATOM 1248 O O . ILE A 1 156 ? 14.960 0.944 -20.110 1.00 89.94 156 ILE A O 1
ATOM 1252 N N . GLY A 1 157 ? 14.351 2.851 -19.099 1.00 89.25 157 GLY A N 1
ATOM 1253 C CA . GLY A 1 157 ? 15.001 3.725 -20.077 1.00 89.25 157 GLY A CA 1
ATOM 1254 C C . GLY A 1 157 ? 16.505 3.473 -20.201 1.00 89.25 157 GLY A C 1
ATOM 1255 O O . GLY A 1 157 ? 17.029 3.398 -21.308 1.00 89.25 157 GLY A O 1
ATOM 1256 N N . THR A 1 158 ? 17.197 3.272 -19.074 1.00 91.62 158 THR A N 1
ATOM 1257 C CA . THR A 1 158 ? 18.637 2.962 -19.075 1.00 91.62 158 THR A CA 1
ATOM 1258 C C . THR A 1 158 ? 18.910 1.596 -19.703 1.00 91.62 158 THR A C 1
ATOM 1260 O O . THR A 1 158 ? 19.812 1.476 -20.528 1.00 91.62 158 THR A O 1
ATOM 1263 N N . ARG A 1 159 ? 18.118 0.573 -19.354 1.00 88.81 159 ARG A N 1
ATOM 1264 C CA . ARG A 1 159 ? 18.279 -0.778 -19.905 1.00 88.81 159 ARG A CA 1
ATOM 1265 C C . ARG A 1 159 ? 17.996 -0.808 -21.406 1.00 88.81 159 ARG A C 1
ATOM 1267 O O . ARG A 1 159 ? 18.789 -1.355 -22.160 1.00 88.81 159 ARG A O 1
ATOM 1274 N N . TYR A 1 160 ? 16.925 -0.150 -21.842 1.00 89.06 160 TYR A N 1
ATOM 1275 C CA . TYR A 1 160 ? 16.581 -0.023 -23.254 1.00 89.06 160 TYR A CA 1
ATOM 1276 C C . TYR A 1 160 ? 17.696 0.666 -24.054 1.00 89.06 160 TYR A C 1
ATOM 1278 O O . TYR A 1 160 ? 18.105 0.164 -25.097 1.00 89.06 160 TYR A O 1
ATOM 1286 N N . ALA A 1 161 ? 18.252 1.770 -23.543 1.00 90.19 161 ALA A N 1
ATOM 1287 C CA . ALA A 1 161 ? 19.359 2.464 -24.200 1.00 90.19 161 ALA A CA 1
ATOM 1288 C C . ALA A 1 161 ? 20.611 1.578 -24.348 1.00 90.19 161 ALA A C 1
ATOM 1290 O O . ALA A 1 161 ? 21.233 1.570 -25.410 1.00 90.19 161 ALA A O 1
ATOM 1291 N N . GLN A 1 162 ? 20.963 0.805 -23.313 1.00 89.62 162 GLN A N 1
ATOM 1292 C CA . GLN A 1 162 ? 22.066 -0.165 -23.372 1.00 89.62 162 GLN A CA 1
ATOM 1293 C C . GLN A 1 162 ? 21.848 -1.214 -24.468 1.00 89.62 162 GLN A C 1
ATOM 1295 O O . GLN A 1 162 ? 22.758 -1.467 -25.252 1.00 89.62 162 GLN A O 1
ATOM 1300 N N . MET A 1 163 ? 20.637 -1.770 -24.561 1.00 87.44 163 MET A N 1
ATOM 1301 C CA . MET A 1 163 ? 20.299 -2.778 -25.569 1.00 87.44 163 MET A CA 1
ATOM 1302 C C . MET A 1 163 ? 20.369 -2.223 -26.991 1.00 87.44 163 MET A C 1
ATOM 1304 O O . MET A 1 163 ? 20.979 -2.836 -27.858 1.00 87.44 163 MET A O 1
ATOM 1308 N N . VAL A 1 164 ? 19.793 -1.041 -27.233 1.00 87.69 164 VAL A N 1
ATOM 1309 C CA . VAL A 1 164 ? 19.860 -0.391 -28.553 1.00 87.69 164 VAL A CA 1
ATOM 1310 C C . VAL A 1 164 ? 21.310 -0.111 -28.945 1.00 87.69 164 VAL A C 1
ATOM 1312 O O . VAL A 1 164 ? 21.681 -0.319 -30.094 1.00 87.69 164 VAL A O 1
ATOM 1315 N N . THR A 1 165 ? 22.142 0.311 -27.989 1.00 90.56 165 THR A N 1
ATOM 1316 C CA . THR A 1 165 ? 23.563 0.585 -28.242 1.00 90.56 165 THR A CA 1
ATOM 1317 C C . THR A 1 165 ? 24.313 -0.688 -28.641 1.00 90.56 165 THR A C 1
ATOM 1319 O O . THR A 1 165 ? 25.083 -0.652 -29.594 1.00 90.56 165 THR A O 1
ATOM 1322 N N . GLN A 1 166 ? 24.057 -1.812 -27.961 1.00 88.25 166 GLN A N 1
ATOM 1323 C CA . GLN A 1 166 ? 24.634 -3.119 -28.306 1.00 88.25 166 GLN A CA 1
ATOM 1324 C C . GLN A 1 166 ? 24.189 -3.595 -29.690 1.00 88.25 166 GLN A C 1
ATOM 1326 O O . GLN A 1 166 ? 25.028 -3.959 -30.500 1.00 88.25 166 GLN A O 1
ATOM 1331 N N . ILE A 1 167 ? 22.894 -3.506 -30.003 1.00 87.19 167 ILE A N 1
ATOM 1332 C CA . ILE A 1 167 ? 22.365 -3.915 -31.313 1.00 87.19 167 ILE A CA 1
ATOM 1333 C C . ILE A 1 167 ? 23.004 -3.101 -32.445 1.00 87.19 167 ILE A C 1
ATOM 1335 O O . ILE A 1 167 ? 23.379 -3.658 -33.470 1.00 87.19 167 ILE A O 1
ATOM 1339 N N . VAL A 1 168 ? 23.133 -1.783 -32.264 1.00 88.50 168 VAL A N 1
ATOM 1340 C CA . VAL A 1 168 ? 23.757 -0.909 -33.267 1.00 88.50 168 VAL A CA 1
ATOM 1341 C C . VAL A 1 168 ? 25.249 -1.213 -33.418 1.00 88.50 168 VAL A C 1
ATOM 1343 O O . VAL A 1 168 ? 25.740 -1.219 -34.542 1.00 88.50 168 VAL A O 1
ATOM 1346 N N . ALA A 1 169 ? 25.965 -1.483 -32.322 1.00 90.19 169 ALA A N 1
ATOM 1347 C CA . ALA A 1 169 ? 27.375 -1.872 -32.372 1.00 90.19 169 ALA A CA 1
ATOM 1348 C C . ALA A 1 169 ? 27.571 -3.201 -33.125 1.00 90.19 169 ALA A C 1
ATOM 1350 O O . ALA A 1 169 ? 28.366 -3.256 -34.060 1.00 90.19 169 ALA A O 1
ATOM 1351 N N . ASP A 1 170 ? 26.775 -4.223 -32.797 1.00 88.31 170 ASP A N 1
ATOM 1352 C CA . ASP A 1 170 ? 26.821 -5.540 -33.442 1.00 88.31 170 ASP A CA 1
ATOM 1353 C C . ASP A 1 170 ? 26.494 -5.474 -34.945 1.00 88.31 170 ASP A C 1
ATOM 1355 O O . ASP A 1 170 ? 27.013 -6.264 -35.734 1.00 88.31 170 ASP A O 1
ATOM 1359 N N . ASP A 1 171 ? 25.592 -4.576 -35.356 1.00 87.31 171 ASP A N 1
ATOM 1360 C CA . ASP A 1 171 ? 25.248 -4.381 -36.768 1.00 87.31 171 ASP A CA 1
ATOM 1361 C C . ASP A 1 171 ? 26.383 -3.660 -37.525 1.00 87.31 171 ASP A C 1
ATOM 1363 O O . ASP A 1 171 ? 26.657 -4.000 -38.677 1.00 87.31 171 ASP A O 1
ATOM 1367 N N . LEU A 1 172 ? 27.093 -2.720 -36.888 1.00 88.31 172 LEU A N 1
ATOM 1368 C CA . LEU A 1 172 ? 28.256 -2.052 -37.487 1.00 88.31 172 LEU A CA 1
ATOM 1369 C C . LEU A 1 172 ? 29.431 -3.019 -37.692 1.00 88.31 172 LEU A C 1
ATOM 1371 O O . LEU A 1 172 ? 29.997 -3.041 -38.780 1.00 88.31 172 LEU A O 1
ATOM 1375 N N . GLU A 1 173 ? 29.738 -3.865 -36.705 1.00 88.94 173 GLU A N 1
ATOM 1376 C CA . GLU A 1 173 ? 30.821 -4.861 -36.792 1.00 88.94 173 GLU A CA 1
ATOM 1377 C C . GLU A 1 173 ? 30.590 -5.918 -37.885 1.00 88.94 173 GLU A C 1
ATOM 1379 O O . GLU A 1 173 ? 31.541 -6.467 -38.426 1.00 88.94 173 GLU A O 1
ATOM 1384 N N . LYS A 1 174 ? 29.333 -6.205 -38.243 1.00 83.00 174 LYS A N 1
ATOM 1385 C CA . LYS A 1 174 ? 28.989 -7.145 -39.330 1.00 83.00 174 LYS A CA 1
ATOM 1386 C C . LYS A 1 174 ? 29.082 -6.536 -40.728 1.00 83.00 174 LYS A C 1
ATOM 1388 O O . LYS A 1 174 ? 28.924 -7.263 -41.708 1.00 83.00 174 LYS A O 1
ATOM 1393 N N . THR A 1 175 ? 29.221 -5.216 -40.818 1.00 74.94 175 THR A N 1
ATOM 1394 C CA . THR A 1 175 ? 29.247 -4.492 -42.096 1.00 74.94 175 THR A CA 1
ATOM 1395 C C . THR A 1 175 ? 30.682 -4.244 -42.588 1.00 74.94 175 THR A C 1
ATOM 1397 O O . THR A 1 175 ? 30.860 -3.841 -43.738 1.00 74.94 175 THR A O 1
ATOM 1400 N N . GLU A 1 176 ? 31.687 -4.508 -41.745 1.00 55.47 176 GLU A N 1
ATOM 1401 C CA . GLU A 1 176 ? 33.122 -4.542 -42.085 1.00 55.47 176 GLU A CA 1
ATOM 1402 C C . GLU A 1 176 ? 33.579 -5.948 -42.509 1.00 55.47 176 GLU A C 1
ATOM 1404 O O . GLU A 1 176 ? 34.429 -6.025 -43.428 1.00 55.47 176 GLU A O 1
#

Secondary structure (DSSP, 8-state):
---HHHHHHHHHHHHHHHHHHHHHHHHHHHHHTT--SSSHHHH--EEEEE-SSS-EEEEE-S--THHHH-SEEE-TT-PPPHHHHHHHHHHH-GGGSS--TTPPTT-PPPHHHHHHHHHHHHHHHHHHS-EEEPPP---HHHHHHHHHHHHHHHHHHHHHHHHHHHHHHHHHHT--

pLDDT: mean 81.26, std 11.79, range [41.66, 94.5]

Radius of gyration: 25.86 Å; chains: 1; bounding box: 60×26×85 Å

Sequence (176 aa):
MADPQTIIQELQPSLEEILQDAIRDFKSALEAKGLVLTGKLRDSFTYHIISEANLEGTIDFEDYGRLKDLKSIYYENGPPAVEVMQDYVNLIGVDKFAYVPGYKKGKMPTVNRAVSRIAWGLVFNRIKEPSVKRKFKGTWYNMSKVKTVSKATKKIGTRYAQMVTQIVADDLEKTE